Protein AF-A0A497M578-F1 (afdb_monomer_lite)

Sequence (177 aa):
MLSTSQDKESSVLKFENPELDRRIGGLPIPSLTLIEGPNDSGKSILTQQIAYGALVNGFNVLFITTEDTCRGLLSHMEGLNWKVTDYFIQGKFKITPLNTAGMKWNSEISRYYLFALTNFIKRKSKVNLVIIDSLTHLVTHAEPNDVLDFFSTCRYLVDTQKITSIITMHPYALNQE

pLDDT: mean 89.26, std 14.65, range [34.5, 98.5]

Radius of gyration: 16.65 Å; chains: 1; bounding box: 42×39×58 Å

Secondary structure (DSSP, 8-state):
----------EEEP-S-HHHHHHH--EEES-EEEEE--TTSSHHHHHHHHHHHHHHTT--EEEEESSS-HHHHHHHHHHTT---HHHHHTTSEEEEE---TT----HHHHHHHHHHHHHHHHT-TT--EEEEE--HHHHTTS-HHHHHHHHHHHHHHHHHH--EEEEEE-GGGT---

Foldseek 3Di:
DDDDDPPPDFDFQDLPPVVCCVPVVGHGFQAEAEAEDAPPPCPLVSVLSSVLSCVVVVFQEEEEAAPDDPVRSCVVCVVVVRNCVVCVVVNSYHYHYDDPPPDDDAQVVLLVVLVVVLVVVVPDPRHQEYEYHACQSSQQHHDPVSVVVSVVSVVVCCVPVRHHYYYYYYPNSPDPD

Structure (mmCIF, N/CA/C/O backbone):
data_AF-A0A497M578-F1
#
_entry.id   AF-A0A497M578-F1
#
loop_
_atom_site.group_PDB
_atom_site.id
_atom_site.type_symbol
_atom_site.label_atom_id
_atom_site.label_alt_id
_atom_site.label_comp_id
_atom_site.label_asym_id
_atom_site.label_entity_id
_atom_site.label_seq_id
_atom_site.pdbx_PDB_ins_code
_atom_site.Cartn_x
_atom_site.Cartn_y
_atom_site.Cartn_z
_atom_site.occupancy
_atom_site.B_iso_or_equiv
_atom_site.auth_seq_id
_atom_site.auth_comp_id
_atom_site.auth_asym_id
_atom_site.auth_atom_id
_atom_site.pdbx_PDB_model_num
ATOM 1 N N . MET A 1 1 ? -3.081 23.553 36.439 1.00 37.75 1 MET A N 1
ATOM 2 C CA . MET A 1 1 ? -2.886 22.091 36.349 1.00 37.75 1 MET A CA 1
ATOM 3 C C . MET A 1 1 ? -2.487 21.767 34.923 1.00 37.75 1 MET A C 1
ATOM 5 O O . MET A 1 1 ? -3.339 21.659 34.055 1.00 37.75 1 MET A O 1
ATOM 9 N N . LEU A 1 2 ? -1.180 21.739 34.677 1.00 40.41 2 LEU A N 1
ATOM 10 C CA . LEU A 1 2 ? -0.594 21.223 33.447 1.00 40.41 2 LEU A CA 1
ATOM 11 C C . LEU A 1 2 ? -0.497 19.707 33.628 1.00 40.41 2 LEU A C 1
ATOM 13 O O . LEU A 1 2 ? 0.358 19.246 34.377 1.00 40.41 2 LEU A O 1
ATOM 17 N N . SER A 1 3 ? -1.391 18.944 33.004 1.00 34.78 3 SER A N 1
ATOM 18 C CA . SER A 1 3 ? -1.203 17.502 32.835 1.00 34.78 3 SER A CA 1
ATOM 19 C C . SER A 1 3 ? -0.727 17.253 31.409 1.00 34.78 3 SER A C 1
ATOM 21 O O . SER A 1 3 ? -1.521 17.182 30.474 1.00 34.78 3 SER A O 1
ATOM 23 N N . THR A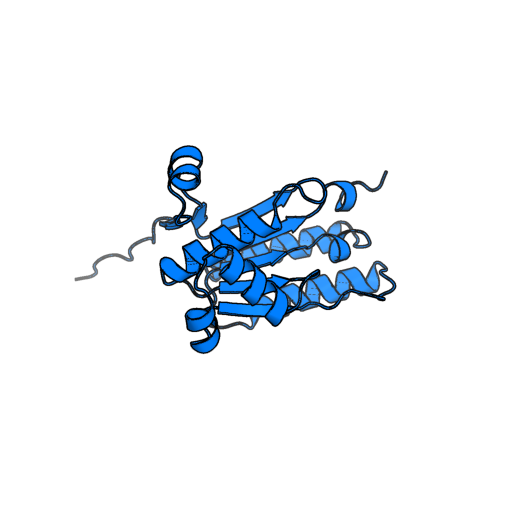 1 4 ? 0.599 17.234 31.291 1.00 35.88 4 THR A N 1
ATOM 24 C CA . THR A 1 4 ? 1.386 16.277 30.504 1.00 35.88 4 THR A CA 1
ATOM 25 C C . THR A 1 4 ? 0.787 15.805 29.181 1.00 35.88 4 THR A C 1
ATOM 27 O O . THR A 1 4 ? -0.084 14.937 29.137 1.00 35.88 4 THR A O 1
ATOM 30 N N . SER A 1 5 ? 1.370 16.332 28.106 1.00 40.22 5 SER A N 1
ATOM 31 C CA . SER A 1 5 ? 1.502 15.702 26.798 1.00 40.22 5 SER A CA 1
ATOM 32 C C . SER A 1 5 ? 1.716 14.194 26.954 1.00 40.22 5 SER A C 1
ATOM 34 O O . SER A 1 5 ? 2.770 13.761 27.409 1.00 40.22 5 SER A O 1
ATOM 36 N N . GLN A 1 6 ? 0.702 13.397 26.621 1.00 34.50 6 GLN A N 1
ATOM 37 C CA . GLN A 1 6 ? 0.901 11.972 26.403 1.00 34.50 6 GLN A CA 1
ATOM 38 C C . GLN A 1 6 ? 1.744 11.826 25.138 1.00 34.50 6 GLN A C 1
ATOM 40 O O . GLN A 1 6 ? 1.259 12.065 24.029 1.00 34.50 6 GLN A O 1
ATOM 45 N N . ASP A 1 7 ? 3.008 11.451 25.311 1.00 36.03 7 ASP A N 1
ATOM 46 C CA . ASP A 1 7 ? 3.763 10.775 24.267 1.00 36.03 7 ASP A CA 1
ATOM 47 C C . ASP A 1 7 ? 2.916 9.583 23.804 1.00 36.03 7 ASP A C 1
ATOM 49 O O . ASP A 1 7 ? 2.663 8.646 24.558 1.00 36.03 7 ASP A O 1
ATOM 53 N N . LYS A 1 8 ? 2.374 9.665 22.583 1.00 41.28 8 LYS A N 1
ATOM 54 C CA . LYS A 1 8 ? 1.639 8.562 21.956 1.00 41.28 8 LYS A CA 1
ATOM 55 C C . LYS A 1 8 ? 2.621 7.406 21.765 1.00 41.28 8 LYS A C 1
ATOM 57 O O . LYS A 1 8 ? 3.387 7.419 20.802 1.00 41.28 8 LYS A O 1
ATOM 62 N N . GLU A 1 9 ? 2.597 6.439 22.682 1.00 45.72 9 GLU A N 1
ATOM 63 C CA . GLU A 1 9 ? 3.229 5.129 22.514 1.00 45.72 9 GLU A CA 1
ATOM 64 C C . GLU A 1 9 ? 2.912 4.584 21.117 1.00 45.72 9 GLU A C 1
ATOM 66 O O . GLU A 1 9 ? 1.789 4.731 20.622 1.00 45.72 9 GLU A O 1
ATOM 71 N N . SER A 1 10 ? 3.902 3.970 20.459 1.00 57.41 10 SER A N 1
ATOM 72 C CA . SER A 1 10 ? 3.656 3.282 19.195 1.00 57.41 10 SER A CA 1
ATOM 73 C C . SER A 1 10 ? 2.590 2.212 19.425 1.00 57.41 10 SER A C 1
ATOM 75 O O . SER A 1 10 ? 2.827 1.235 20.136 1.00 57.41 10 SER A O 1
ATOM 77 N N . SER A 1 11 ? 1.406 2.401 18.851 1.00 84.25 11 SER A N 1
ATOM 78 C CA . SER A 1 11 ? 0.332 1.418 18.930 1.00 84.25 11 SER A CA 1
ATOM 79 C C . SER A 1 11 ? 0.623 0.261 17.978 1.00 84.25 11 SER A C 1
ATOM 81 O O . SER A 1 11 ? 1.239 0.454 16.931 1.00 84.25 11 SER A O 1
ATOM 83 N N . VAL A 1 12 ? 0.169 -0.941 18.316 1.00 92.50 12 VAL A N 1
ATOM 84 C CA . VAL A 1 12 ? 0.294 -2.116 17.448 1.00 92.50 12 VAL A CA 1
ATOM 85 C C . VAL A 1 12 ? -1.008 -2.298 16.674 1.00 92.50 12 VAL A C 1
ATOM 87 O O . VAL A 1 12 ? -2.063 -2.486 17.275 1.00 92.50 12 VAL A O 1
ATOM 90 N N . LEU A 1 13 ? -0.935 -2.246 15.345 1.00 94.81 13 LEU A N 1
ATOM 91 C CA . LEU A 1 13 ? -2.044 -2.561 14.453 1.00 94.81 13 LEU A CA 1
ATOM 92 C C . LEU A 1 13 ? -2.261 -4.078 14.411 1.00 94.81 13 LEU A C 1
ATOM 94 O O . LEU A 1 13 ? -1.344 -4.823 14.061 1.00 94.81 13 LEU A O 1
ATOM 98 N N . LYS A 1 14 ? -3.474 -4.529 14.733 1.00 94.75 14 LYS A N 1
ATOM 99 C CA . LYS A 1 14 ? -3.880 -5.927 14.559 1.00 94.75 14 LYS A CA 1
ATOM 100 C C . LYS A 1 14 ? -4.279 -6.209 13.118 1.00 94.75 14 LYS A C 1
ATOM 102 O O . LYS A 1 14 ? -4.817 -5.346 12.425 1.00 94.75 14 LYS A O 1
ATOM 107 N N . PHE A 1 15 ? -3.979 -7.421 12.667 1.00 94.12 15 PHE A N 1
ATOM 108 C CA . PHE A 1 15 ? -4.248 -7.842 11.299 1.00 94.12 15 PHE A CA 1
ATOM 109 C C . PHE A 1 15 ? -5.688 -8.299 11.102 1.00 94.12 15 PHE A C 1
ATOM 111 O O . PHE A 1 15 ? -6.099 -8.408 9.956 1.00 94.12 15 PHE A O 1
ATOM 118 N N . GLU A 1 16 ? -6.444 -8.557 12.174 1.00 94.69 16 GLU A N 1
ATOM 119 C CA . GLU A 1 16 ? -7.752 -9.233 12.117 1.00 94.69 16 GLU A CA 1
ATOM 120 C C . GLU A 1 16 ? -7.626 -10.643 11.521 1.00 94.69 16 GLU A C 1
ATOM 122 O O . GLU A 1 16 ? -8.468 -11.124 10.761 1.00 94.69 16 GLU A O 1
ATOM 127 N N . ASN A 1 17 ? -6.522 -11.307 11.865 1.00 95.06 17 ASN A N 1
ATOM 128 C CA . ASN A 1 17 ? -6.248 -12.692 11.524 1.00 95.06 17 ASN A CA 1
ATOM 129 C C . ASN A 1 17 ? -5.545 -13.343 12.726 1.00 95.06 17 ASN A C 1
ATOM 131 O O . ASN A 1 17 ? -4.373 -13.042 12.968 1.00 95.06 17 ASN A O 1
ATOM 135 N N . PRO A 1 18 ? -6.216 -14.249 13.466 1.00 94.06 18 PRO A N 1
ATOM 136 C CA . PRO A 1 18 ? -5.678 -14.805 14.708 1.00 94.06 18 PRO A CA 1
ATOM 137 C C . PRO A 1 18 ? -4.304 -15.464 14.562 1.00 94.06 18 PRO A C 1
ATOM 139 O O . PRO A 1 18 ? -3.478 -15.369 15.467 1.00 94.06 18 PRO A O 1
ATOM 142 N N . GLU A 1 19 ? -4.030 -16.112 13.427 1.00 94.69 19 GLU A N 1
ATOM 143 C CA . GLU A 1 19 ? -2.737 -16.756 13.188 1.00 94.69 19 GLU A CA 1
ATOM 144 C C . GLU A 1 19 ? -1.626 -15.735 12.942 1.00 94.69 19 GLU A C 1
ATOM 146 O O . GLU A 1 19 ? -0.546 -15.864 13.524 1.00 94.69 19 GLU A O 1
ATOM 151 N N . LEU A 1 20 ? -1.880 -14.701 12.133 1.00 92.75 20 LEU A N 1
ATOM 152 C CA . LEU A 1 20 ? -0.909 -13.625 11.910 1.00 92.75 20 LEU A CA 1
ATOM 153 C C . LEU A 1 20 ? -0.665 -12.826 13.190 1.00 92.75 20 LEU A C 1
ATOM 155 O O . LEU A 1 20 ? 0.486 -12.578 13.549 1.00 92.75 20 LEU A O 1
ATOM 159 N N . ASP A 1 21 ? -1.725 -12.482 13.919 1.00 93.75 21 ASP A N 1
ATOM 160 C CA . ASP A 1 21 ? -1.622 -11.747 15.177 1.00 93.75 21 ASP A CA 1
ATOM 161 C C . ASP A 1 21 ? -0.882 -12.554 16.251 1.00 93.75 21 ASP A C 1
ATOM 163 O O . ASP A 1 21 ? -0.100 -11.983 17.009 1.00 93.75 21 ASP A O 1
ATOM 167 N N . ARG A 1 22 ? -1.056 -13.882 16.290 1.00 94.12 22 ARG A N 1
ATOM 168 C CA . ARG A 1 22 ? -0.313 -14.768 17.197 1.00 94.12 22 ARG A CA 1
ATOM 169 C C . ARG A 1 22 ? 1.161 -14.903 16.816 1.00 94.12 22 ARG A C 1
ATOM 171 O O . ARG A 1 22 ? 2.005 -14.953 17.704 1.00 94.12 22 ARG A O 1
ATOM 178 N N . ARG A 1 23 ? 1.472 -15.020 15.521 1.00 94.00 23 ARG A N 1
ATOM 179 C CA . ARG A 1 23 ? 2.841 -15.287 15.043 1.00 94.00 23 ARG A CA 1
ATOM 180 C C . ARG A 1 23 ? 3.711 -14.036 14.959 1.00 94.00 23 ARG A C 1
ATOM 182 O O . ARG A 1 23 ? 4.898 -14.122 15.242 1.00 94.00 23 ARG A O 1
ATOM 189 N N . ILE A 1 24 ? 3.134 -12.909 14.549 1.00 90.56 24 ILE A N 1
ATOM 190 C CA . ILE A 1 24 ? 3.857 -11.655 14.285 1.00 90.56 24 ILE A CA 1
ATOM 191 C C . ILE A 1 24 ? 3.619 -10.637 15.411 1.00 90.56 24 ILE A C 1
ATOM 193 O O . ILE A 1 24 ? 4.468 -9.790 15.664 1.00 90.56 24 ILE A O 1
ATOM 197 N N . GLY A 1 25 ? 2.486 -10.718 16.118 1.00 90.06 25 GLY A N 1
ATOM 198 C CA . GLY A 1 25 ? 2.133 -9.802 17.210 1.00 90.06 25 GLY A CA 1
ATOM 199 C C . GLY A 1 25 ? 1.358 -8.555 16.769 1.00 90.06 25 GLY A C 1
ATOM 200 O O . GLY A 1 25 ? 0.770 -7.879 17.618 1.00 90.06 25 GLY A O 1
ATOM 201 N N . GLY A 1 26 ? 1.293 -8.294 15.462 1.00 91.50 26 GLY A N 1
ATOM 202 C CA . GLY A 1 26 ? 0.729 -7.090 14.847 1.00 91.50 26 GLY A CA 1
ATOM 203 C C . GLY A 1 26 ? 1.815 -6.224 14.198 1.00 91.50 26 GLY A C 1
ATOM 204 O O . GLY A 1 26 ? 2.999 -6.551 14.256 1.00 91.50 26 GLY A O 1
ATOM 205 N N . LEU A 1 27 ? 1.423 -5.115 13.572 1.00 93.50 27 LEU A N 1
ATOM 206 C CA . LEU A 1 27 ? 2.345 -4.174 12.934 1.00 93.50 27 LEU A CA 1
ATOM 207 C C . LEU A 1 27 ? 2.539 -2.928 13.815 1.00 93.50 27 LEU A C 1
ATOM 209 O O . LEU A 1 27 ? 1.558 -2.242 14.104 1.00 93.50 27 LEU A O 1
ATOM 213 N N . PRO A 1 28 ? 3.768 -2.576 14.225 1.00 93.12 28 PRO A N 1
ATOM 214 C CA . PRO A 1 28 ? 4.018 -1.319 14.925 1.00 93.12 28 PRO A CA 1
ATOM 215 C C . PRO A 1 28 ? 3.643 -0.126 14.043 1.00 93.12 28 PRO A C 1
ATOM 217 O O . PRO A 1 28 ? 4.066 -0.059 12.888 1.00 93.12 28 PRO A O 1
ATOM 220 N N . ILE A 1 29 ? 2.880 0.826 14.578 1.00 94.00 29 ILE A N 1
ATOM 221 C CA . ILE A 1 29 ? 2.507 2.053 13.869 1.00 94.00 29 ILE A CA 1
ATOM 222 C C . ILE A 1 29 ? 2.787 3.308 14.726 1.00 94.00 29 ILE A C 1
ATOM 224 O O . ILE A 1 29 ? 2.560 3.296 15.939 1.00 94.00 29 ILE A O 1
ATOM 228 N N . PRO A 1 30 ? 3.263 4.412 14.116 1.00 95.38 30 PRO A N 1
ATOM 229 C CA . PRO A 1 30 ? 3.551 4.552 12.689 1.00 95.38 30 PRO A CA 1
ATOM 230 C C . PRO A 1 30 ? 4.905 3.937 12.297 1.00 95.38 30 PRO A C 1
ATOM 232 O O . PRO A 1 30 ? 5.877 4.012 13.048 1.00 95.38 30 PRO A O 1
ATOM 235 N N . SER A 1 31 ? 4.983 3.347 11.104 1.00 95.94 31 SER A N 1
ATOM 236 C CA . SER A 1 31 ? 6.205 2.714 10.586 1.00 95.94 31 SER A CA 1
ATOM 237 C C . SER A 1 31 ? 6.336 2.833 9.065 1.00 95.94 31 SER A C 1
ATOM 239 O O . SER A 1 31 ? 5.373 3.134 8.360 1.00 95.94 31 SER A O 1
ATOM 241 N N . LEU A 1 32 ? 7.559 2.626 8.569 1.00 97.12 32 LEU A N 1
ATOM 242 C CA . LEU A 1 32 ? 7.844 2.374 7.158 1.00 97.12 32 LEU A CA 1
ATOM 243 C C . LEU A 1 32 ? 8.214 0.895 7.035 1.00 97.12 32 LEU A C 1
ATOM 245 O O . LEU A 1 32 ? 9.206 0.466 7.622 1.00 97.12 32 LEU A O 1
ATOM 249 N N . THR A 1 33 ? 7.418 0.128 6.299 1.00 96.12 33 THR A N 1
ATOM 250 C CA . THR A 1 33 ? 7.596 -1.314 6.122 1.00 96.12 33 THR A CA 1
ATOM 251 C C . THR A 1 33 ? 7.738 -1.640 4.646 1.00 96.12 33 THR A C 1
ATOM 253 O O . THR A 1 33 ? 6.898 -1.256 3.833 1.00 96.12 33 THR A O 1
ATOM 256 N N . LEU A 1 34 ? 8.792 -2.382 4.315 1.00 96.00 34 LEU A N 1
ATOM 257 C CA . LEU A 1 34 ? 9.002 -2.949 2.993 1.00 96.00 34 LEU A CA 1
ATOM 258 C C . LEU A 1 34 ? 8.722 -4.453 3.035 1.00 96.00 34 LEU A C 1
ATOM 260 O O . LEU A 1 34 ? 9.217 -5.148 3.920 1.00 96.00 34 LEU A O 1
ATOM 264 N N . ILE A 1 35 ? 7.933 -4.943 2.083 1.00 94.75 35 ILE A N 1
ATOM 265 C CA . ILE A 1 35 ? 7.622 -6.361 1.907 1.00 94.75 35 ILE A CA 1
ATOM 266 C C . ILE A 1 35 ? 8.179 -6.796 0.555 1.00 94.75 35 ILE A C 1
ATOM 268 O O . ILE A 1 35 ? 7.658 -6.435 -0.503 1.00 94.75 35 ILE A O 1
ATOM 272 N N . GLU A 1 36 ? 9.230 -7.600 0.599 1.00 93.06 36 GLU A N 1
ATOM 273 C CA . GLU A 1 36 ? 9.890 -8.133 -0.585 1.00 93.06 36 GLU A CA 1
ATOM 274 C C . GLU A 1 36 ? 9.581 -9.623 -0.757 1.00 93.06 36 GLU A C 1
ATOM 276 O O . GLU A 1 36 ? 9.423 -10.365 0.214 1.00 93.06 36 GLU A O 1
ATOM 281 N N . GLY A 1 37 ? 9.469 -10.073 -2.006 1.00 91.31 37 GLY A N 1
ATOM 282 C CA . GLY A 1 37 ? 9.294 -11.488 -2.316 1.00 91.31 37 GLY A CA 1
ATOM 283 C C . GLY A 1 37 ? 9.021 -11.760 -3.796 1.00 91.31 37 GLY A C 1
ATOM 284 O O . GLY A 1 37 ? 8.572 -10.860 -4.521 1.00 91.31 37 GLY A O 1
ATOM 285 N N . PRO A 1 38 ? 9.250 -12.999 -4.264 1.00 89.06 38 PRO A N 1
ATOM 286 C CA . PRO A 1 38 ? 9.054 -13.378 -5.663 1.00 89.06 38 PRO A CA 1
ATOM 287 C C . PRO A 1 38 ? 7.599 -13.184 -6.112 1.00 89.06 38 PRO A C 1
ATOM 289 O O . PRO A 1 38 ? 6.703 -12.994 -5.286 1.00 89.06 38 PRO A O 1
ATOM 292 N N . ASN A 1 39 ? 7.348 -13.192 -7.420 1.00 86.12 39 ASN A N 1
ATOM 293 C CA . ASN A 1 39 ? 5.982 -13.131 -7.954 1.00 86.12 39 ASN A CA 1
ATOM 294 C C . ASN A 1 39 ? 5.110 -14.225 -7.319 1.00 86.12 39 ASN A C 1
ATOM 296 O O . ASN A 1 39 ? 5.612 -15.284 -6.946 1.00 86.12 39 ASN A O 1
ATOM 300 N N . ASP A 1 40 ? 3.829 -13.920 -7.118 1.00 86.06 40 ASP A N 1
ATOM 301 C CA . ASP A 1 40 ? 2.842 -14.841 -6.536 1.00 86.06 40 ASP A CA 1
ATOM 302 C C . ASP A 1 40 ? 3.138 -15.343 -5.108 1.00 86.06 40 ASP A C 1
ATOM 304 O O . ASP A 1 40 ? 2.452 -16.220 -4.591 1.00 86.06 40 ASP A O 1
ATOM 308 N N . SER A 1 41 ? 4.088 -14.729 -4.390 1.00 91.81 41 SER A N 1
ATOM 309 C CA . SER A 1 41 ? 4.412 -15.082 -2.997 1.00 91.81 41 SER A CA 1
ATOM 310 C C . SER A 1 41 ? 3.381 -14.620 -1.951 1.00 91.81 41 SER A C 1
ATOM 312 O O . SER A 1 41 ? 3.643 -14.708 -0.754 1.00 91.81 41 SER A O 1
ATOM 314 N N . GLY A 1 42 ? 2.249 -14.048 -2.374 1.00 92.81 42 GLY A N 1
ATOM 315 C CA . GLY A 1 42 ? 1.189 -13.569 -1.478 1.00 92.81 42 GLY A CA 1
ATOM 316 C C . GLY A 1 42 ? 1.371 -12.156 -0.901 1.00 92.81 42 GLY A C 1
ATOM 317 O O . GLY A 1 42 ? 0.636 -11.791 0.013 1.00 92.81 42 GLY A O 1
ATOM 318 N N . LYS A 1 43 ? 2.295 -11.334 -1.427 1.00 95.00 43 LYS A N 1
ATOM 319 C CA . LYS A 1 43 ? 2.502 -9.936 -0.971 1.00 95.00 43 LYS A CA 1
ATOM 320 C C . LYS A 1 43 ? 1.215 -9.111 -1.002 1.00 95.00 43 LYS A C 1
ATOM 322 O O . LYS A 1 43 ? 0.878 -8.490 -0.000 1.00 95.00 43 LYS A O 1
ATOM 327 N N . SER A 1 44 ? 0.481 -9.167 -2.112 1.00 95.38 44 SER A N 1
ATOM 328 C CA . SER A 1 44 ? -0.776 -8.432 -2.285 1.00 95.38 44 SER A CA 1
ATOM 329 C C . SER A 1 44 ? -1.869 -8.896 -1.330 1.00 95.38 44 SER A C 1
ATOM 331 O O . SER A 1 44 ? -2.617 -8.088 -0.794 1.00 95.38 44 SER A O 1
ATOM 333 N N . ILE A 1 45 ? -1.935 -10.199 -1.048 1.00 95.88 45 ILE A N 1
ATOM 334 C CA . ILE A 1 45 ? -2.873 -10.745 -0.058 1.00 95.88 45 ILE A CA 1
ATOM 335 C C . ILE A 1 45 ? -2.513 -10.245 1.342 1.00 95.88 45 ILE A C 1
ATOM 337 O O . ILE A 1 45 ? -3.390 -9.823 2.094 1.00 95.88 45 ILE A O 1
ATOM 341 N N . LEU A 1 46 ? -1.223 -10.234 1.686 1.00 95.94 46 LEU A N 1
ATOM 342 C CA . LEU A 1 46 ? -0.758 -9.720 2.968 1.00 95.94 46 LEU A CA 1
ATOM 343 C C . LEU A 1 46 ? -1.065 -8.224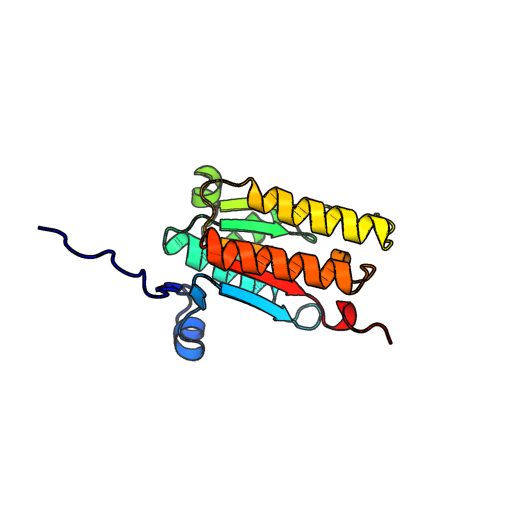 3.117 1.00 95.94 46 LEU A C 1
ATOM 345 O O . LEU A 1 46 ? -1.614 -7.822 4.139 1.00 95.94 46 LEU A O 1
ATOM 349 N N . THR A 1 47 ? -0.776 -7.390 2.116 1.00 97.00 47 THR A N 1
ATOM 350 C CA . THR A 1 47 ? -1.092 -5.955 2.191 1.00 97.00 47 THR A CA 1
ATOM 351 C C . THR A 1 47 ? -2.591 -5.688 2.251 1.00 97.00 47 THR A C 1
ATOM 353 O O . THR A 1 47 ? -3.010 -4.809 3.003 1.00 97.00 47 THR A O 1
ATOM 356 N N . GLN A 1 48 ? -3.415 -6.459 1.540 1.00 97.56 48 GLN A N 1
ATOM 357 C CA . GLN A 1 48 ? -4.873 -6.382 1.640 1.00 97.56 48 GLN A CA 1
ATOM 358 C C . GLN A 1 48 ? -5.385 -6.781 3.034 1.00 97.56 48 GLN A C 1
ATOM 360 O O . GLN A 1 4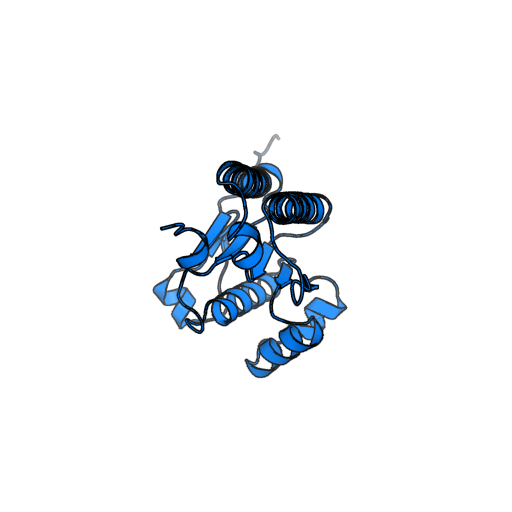8 ? -6.219 -6.068 3.590 1.00 97.56 48 GLN A O 1
ATOM 365 N N . GLN A 1 49 ? -4.842 -7.834 3.656 1.00 97.56 49 GLN A N 1
ATOM 366 C CA . GLN A 1 49 ? -5.162 -8.189 5.046 1.00 97.56 49 GLN A CA 1
ATOM 367 C C . GLN A 1 49 ? -4.789 -7.052 6.007 1.00 97.56 49 GLN A C 1
ATOM 369 O O . GLN A 1 49 ? -5.563 -6.724 6.903 1.00 97.56 49 GLN A O 1
ATOM 374 N N . ILE A 1 50 ? -3.628 -6.415 5.814 1.00 97.75 50 ILE A N 1
ATOM 375 C CA . ILE A 1 50 ? -3.213 -5.272 6.638 1.00 97.75 50 ILE A CA 1
ATOM 376 C C . ILE A 1 50 ? -4.142 -4.071 6.419 1.00 97.75 50 ILE A C 1
ATOM 378 O O . ILE A 1 50 ? -4.522 -3.409 7.385 1.00 97.75 50 ILE A O 1
ATOM 382 N N . ALA A 1 51 ? -4.547 -3.805 5.172 1.00 98.19 51 ALA A N 1
ATOM 383 C CA . ALA A 1 51 ? -5.531 -2.775 4.850 1.00 98.19 51 ALA A CA 1
ATOM 384 C C . ALA A 1 51 ? -6.853 -3.035 5.579 1.00 98.19 51 ALA A C 1
ATOM 386 O O . ALA A 1 51 ? -7.379 -2.136 6.231 1.00 98.19 51 ALA A O 1
ATOM 387 N N . TYR A 1 52 ? -7.362 -4.266 5.506 1.00 98.31 52 TYR A N 1
ATOM 388 C CA . TYR A 1 52 ? -8.584 -4.669 6.191 1.00 98.31 52 TYR A CA 1
ATOM 389 C C . TYR A 1 52 ? -8.460 -4.503 7.709 1.00 98.31 52 TYR A C 1
ATOM 391 O O . TYR 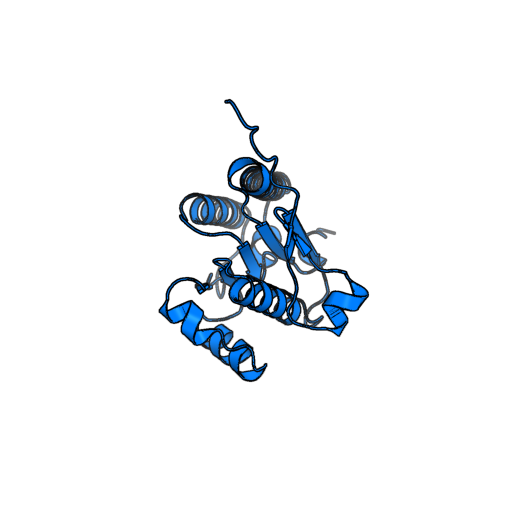A 1 52 ? -9.299 -3.838 8.315 1.00 98.31 52 TYR A O 1
ATOM 399 N N . GLY A 1 53 ? -7.376 -5.004 8.309 1.00 97.38 53 GLY A N 1
ATOM 400 C CA . GLY A 1 53 ? -7.120 -4.841 9.738 1.00 97.38 53 GLY A CA 1
ATOM 401 C C . GLY A 1 53 ? -7.087 -3.371 10.156 1.00 97.38 53 GLY A C 1
ATOM 402 O O . GLY A 1 53 ? -7.750 -2.979 11.114 1.00 97.38 53 GLY A O 1
ATOM 403 N N . ALA A 1 54 ? -6.421 -2.510 9.383 1.00 97.69 54 ALA A N 1
ATOM 404 C CA . ALA A 1 54 ? -6.400 -1.069 9.629 1.00 97.69 54 ALA A CA 1
ATOM 405 C C . ALA A 1 54 ? -7.798 -0.436 9.576 1.00 97.69 54 ALA A C 1
ATOM 407 O O . ALA A 1 54 ? -8.149 0.337 10.470 1.00 97.69 54 ALA A O 1
ATOM 408 N N . LEU A 1 55 ? -8.612 -0.785 8.579 1.00 98.06 55 LEU A N 1
ATOM 409 C CA . LEU A 1 55 ? -9.982 -0.282 8.446 1.00 98.06 55 LEU A CA 1
ATOM 410 C C . LEU A 1 55 ? -10.862 -0.697 9.633 1.00 98.06 55 LEU A C 1
ATOM 412 O O . LEU A 1 55 ? -11.568 0.145 10.195 1.00 98.06 55 LEU A O 1
ATOM 416 N N . VAL A 1 56 ? -10.784 -1.962 10.057 1.00 97.06 56 VAL A N 1
ATOM 417 C CA . VAL A 1 56 ? -11.506 -2.478 11.234 1.00 97.06 56 VAL A CA 1
ATOM 418 C C . VAL A 1 56 ? -11.074 -1.754 12.508 1.00 97.06 56 VAL A C 1
ATOM 420 O O . VAL A 1 56 ? -11.919 -1.366 13.313 1.00 97.06 56 VAL A O 1
ATOM 423 N N . ASN A 1 57 ? -9.781 -1.455 12.637 1.00 95.19 57 ASN A N 1
ATOM 424 C CA . ASN A 1 57 ? -9.213 -0.699 13.753 1.00 95.19 57 ASN A CA 1
ATOM 425 C C . ASN A 1 57 ? -9.466 0.827 13.659 1.00 95.19 57 ASN A C 1
ATOM 427 O O . ASN A 1 57 ? -8.945 1.600 14.461 1.00 95.19 57 ASN A O 1
ATOM 431 N N . GLY A 1 58 ? -10.286 1.284 12.704 1.00 95.50 58 GLY A N 1
ATOM 432 C CA . GLY A 1 58 ? -10.736 2.674 12.595 1.00 95.50 58 GLY A CA 1
ATOM 433 C C . GLY A 1 58 ? -9.771 3.618 11.874 1.00 95.50 58 GLY A C 1
ATOM 434 O O . GLY A 1 58 ? -9.995 4.831 11.875 1.00 95.50 58 GLY A O 1
ATOM 435 N N . PHE A 1 59 ? -8.722 3.091 11.244 1.00 96.94 59 PHE A N 1
ATOM 436 C CA . PHE A 1 59 ? -7.773 3.874 10.461 1.00 96.94 59 PHE A CA 1
ATOM 437 C C . PHE A 1 59 ? -8.283 4.131 9.043 1.00 96.94 59 PHE A C 1
ATOM 439 O O . PHE A 1 59 ? -8.951 3.301 8.430 1.00 96.94 59 PHE A O 1
ATOM 446 N N . ASN A 1 60 ? -7.904 5.279 8.487 1.00 97.75 60 ASN A N 1
ATOM 447 C CA . ASN A 1 60 ? -8.144 5.591 7.085 1.00 97.75 60 ASN A CA 1
ATOM 448 C C . ASN A 1 60 ? -6.977 5.094 6.227 1.00 97.75 60 ASN A C 1
ATOM 450 O O . ASN A 1 60 ? -5.817 5.458 6.467 1.00 97.75 60 ASN A O 1
ATOM 454 N N . VAL A 1 61 ? -7.296 4.316 5.197 1.00 98.50 61 VAL A N 1
ATOM 455 C CA . VAL A 1 61 ? -6.331 3.619 4.344 1.00 98.50 61 VAL A CA 1
ATOM 456 C C . VAL A 1 61 ? -6.347 4.201 2.934 1.00 98.50 61 VAL A C 1
ATOM 458 O O . VAL A 1 61 ? -7.402 4.343 2.313 1.00 98.50 61 VAL A O 1
ATOM 461 N N . LEU A 1 62 ? -5.163 4.513 2.413 1.00 98.38 62 LEU A N 1
ATOM 462 C CA . LEU A 1 62 ? -4.920 4.790 1.002 1.00 98.38 62 LEU A CA 1
ATOM 463 C C . LEU A 1 62 ? -4.167 3.607 0.391 1.00 98.38 62 LEU A C 1
ATOM 465 O O . LEU A 1 62 ? -3.026 3.354 0.760 1.00 98.38 62 LEU A O 1
ATOM 469 N N . PHE A 1 63 ? -4.783 2.920 -0.561 1.00 98.25 63 PHE A N 1
ATOM 470 C CA . PHE A 1 63 ? -4.186 1.804 -1.284 1.00 98.25 63 PHE A CA 1
ATOM 471 C C . PHE A 1 63 ? -3.866 2.240 -2.710 1.00 98.25 63 PHE A C 1
ATOM 473 O O . PHE A 1 63 ? -4.761 2.530 -3.506 1.00 98.25 63 PHE A O 1
ATOM 480 N N . ILE A 1 64 ? -2.583 2.332 -3.025 1.00 96.75 64 ILE A N 1
ATOM 481 C CA . ILE A 1 64 ? -2.073 2.647 -4.354 1.00 96.75 64 ILE A CA 1
ATOM 482 C C . ILE A 1 64 ? -1.687 1.320 -4.994 1.00 96.75 64 ILE A C 1
ATOM 484 O O . ILE A 1 64 ? -0.812 0.634 -4.476 1.00 96.75 64 ILE A O 1
ATOM 488 N N . THR A 1 65 ? -2.347 0.947 -6.088 1.00 93.62 65 THR A N 1
ATOM 489 C CA . THR A 1 65 ? -2.080 -0.325 -6.774 1.00 93.62 65 THR A CA 1
ATOM 490 C C . THR A 1 65 ? -1.591 -0.096 -8.197 1.00 93.62 65 THR A C 1
ATOM 492 O O . THR A 1 65 ? -2.129 0.768 -8.883 1.00 93.62 65 THR A O 1
ATOM 495 N N . THR A 1 66 ? -0.572 -0.830 -8.642 1.00 87.25 66 THR A N 1
ATOM 496 C CA . THR A 1 66 ? -0.037 -0.748 -10.017 1.00 87.25 66 THR A CA 1
ATOM 497 C C . THR A 1 66 ? -0.570 -1.827 -10.950 1.00 87.25 66 THR A C 1
ATOM 499 O O . THR A 1 66 ? -0.476 -1.676 -12.166 1.00 87.25 66 THR A O 1
ATOM 502 N N . GLU A 1 67 ? -1.097 -2.910 -10.382 1.00 80.25 67 GLU A N 1
ATOM 503 C CA . GLU A 1 67 ? -1.414 -4.159 -11.087 1.00 80.25 67 GLU A CA 1
ATOM 504 C C . GLU A 1 67 ? -2.915 -4.481 -11.082 1.00 80.25 67 GLU A C 1
ATOM 506 O O . GLU A 1 67 ? -3.361 -5.348 -11.828 1.00 80.25 67 GLU A O 1
ATOM 511 N N . ASP A 1 68 ? -3.712 -3.756 -10.292 1.00 89.38 68 ASP A N 1
ATOM 512 C CA . ASP A 1 68 ? -5.156 -3.957 -10.186 1.00 89.38 68 ASP A CA 1
ATOM 513 C C . ASP A 1 68 ? -5.935 -2.659 -10.472 1.00 89.38 68 ASP A C 1
ATOM 515 O O . ASP A 1 68 ? -5.416 -1.539 -10.495 1.00 89.38 68 ASP A O 1
ATOM 519 N N . THR A 1 69 ? -7.233 -2.803 -10.699 1.00 93.88 69 THR A N 1
ATOM 520 C CA . THR A 1 69 ? -8.182 -1.696 -10.776 1.00 93.88 69 THR A CA 1
ATOM 521 C C . THR A 1 69 ? -8.860 -1.491 -9.426 1.00 93.88 69 THR A C 1
ATOM 523 O O . THR A 1 69 ? -8.903 -2.381 -8.584 1.00 93.88 69 THR A O 1
ATOM 526 N N . CYS A 1 70 ? -9.489 -0.331 -9.230 1.00 95.50 70 CYS A N 1
ATOM 527 C CA . CYS A 1 70 ? -10.286 -0.087 -8.025 1.00 95.50 70 CYS A CA 1
ATOM 528 C C . CYS A 1 70 ? -11.390 -1.148 -7.838 1.00 95.50 70 CYS A C 1
ATOM 530 O O . CYS A 1 70 ? -11.561 -1.689 -6.749 1.00 95.50 70 CYS A O 1
ATOM 532 N N . ARG A 1 71 ? -12.102 -1.498 -8.920 1.00 95.69 71 ARG A N 1
ATOM 533 C CA . ARG A 1 71 ? -13.153 -2.526 -8.895 1.00 95.69 71 ARG A CA 1
ATOM 534 C C . ARG A 1 71 ? -12.581 -3.924 -8.649 1.00 95.69 71 ARG A C 1
ATOM 536 O O . ARG A 1 71 ? -13.196 -4.687 -7.908 1.00 95.69 71 ARG A O 1
ATOM 543 N N . GLY A 1 72 ? -11.458 -4.254 -9.286 1.00 95.81 72 GLY A N 1
ATOM 544 C CA . GLY A 1 72 ? -10.798 -5.550 -9.140 1.00 95.81 72 GLY A CA 1
ATOM 545 C C . GLY A 1 72 ? -10.326 -5.771 -7.708 1.00 95.81 72 GLY A C 1
ATOM 546 O O . GLY A 1 72 ? -10.762 -6.735 -7.087 1.00 95.81 72 GLY A O 1
ATOM 547 N N . LEU A 1 73 ? -9.619 -4.797 -7.127 1.00 96.75 73 LEU A N 1
ATOM 548 C CA . LEU A 1 73 ? -9.150 -4.869 -5.743 1.00 96.75 73 LEU A CA 1
ATOM 549 C C . LEU A 1 73 ? -10.304 -5.031 -4.746 1.00 96.75 73 LEU A C 1
ATOM 551 O O . LEU A 1 73 ? -10.246 -5.897 -3.878 1.00 96.75 73 LEU A O 1
ATOM 555 N N . LEU A 1 74 ? -11.380 -4.246 -4.887 1.00 97.25 74 LEU A N 1
ATOM 556 C CA . LEU A 1 74 ? -12.572 -4.409 -4.044 1.00 97.25 74 LEU A CA 1
ATOM 557 C C . LEU A 1 74 ? -13.167 -5.815 -4.187 1.00 97.25 74 LEU A C 1
ATOM 559 O O . LEU A 1 74 ? -13.453 -6.461 -3.187 1.00 97.25 74 LEU A O 1
ATOM 563 N N . SER A 1 75 ? -13.312 -6.309 -5.419 1.00 96.62 75 SER A N 1
ATOM 564 C CA . SER A 1 75 ? -13.882 -7.638 -5.675 1.00 96.62 75 SER A CA 1
ATOM 565 C C . SER A 1 75 ? -13.005 -8.758 -5.108 1.00 96.62 75 SER A C 1
ATOM 567 O O . SER A 1 75 ? -13.532 -9.717 -4.550 1.00 96.62 75 SER A O 1
ATOM 569 N N . HIS A 1 76 ? -11.680 -8.629 -5.209 1.00 95.75 76 HIS A N 1
ATOM 570 C CA . HIS A 1 76 ? -10.721 -9.562 -4.621 1.00 95.75 76 HIS A CA 1
ATOM 571 C C . HIS A 1 76 ? -10.836 -9.599 -3.096 1.00 95.75 76 HIS A C 1
ATOM 573 O O . HIS A 1 76 ? -10.970 -10.679 -2.521 1.00 95.75 76 HIS A O 1
ATOM 579 N N . MET A 1 77 ? -10.855 -8.434 -2.445 1.00 97.56 77 MET A N 1
ATOM 580 C CA . MET A 1 77 ? -10.976 -8.352 -0.989 1.00 97.56 77 MET A CA 1
ATOM 581 C C . MET A 1 77 ? -12.315 -8.914 -0.490 1.00 97.56 77 MET A C 1
ATOM 583 O O . MET A 1 77 ? -12.334 -9.694 0.461 1.00 97.56 77 MET A O 1
ATOM 587 N N . GLU A 1 78 ? -13.426 -8.608 -1.165 1.00 96.31 78 GLU A N 1
ATOM 588 C CA . GLU A 1 78 ? -14.739 -9.178 -0.829 1.00 96.31 78 GLU A CA 1
ATOM 589 C C . GLU A 1 78 ? -14.778 -10.701 -1.055 1.00 96.31 78 GLU A C 1
ATOM 591 O O . GLU A 1 78 ? -15.349 -11.432 -0.246 1.00 96.31 78 GLU A O 1
ATOM 596 N N . GLY A 1 79 ? -14.116 -11.210 -2.102 1.00 96.25 79 GLY A N 1
ATOM 597 C CA . GLY A 1 79 ? -13.963 -12.650 -2.347 1.00 96.25 79 GLY A CA 1
ATOM 598 C C . GLY A 1 79 ? -13.180 -13.383 -1.250 1.00 96.25 79 GLY A C 1
ATOM 599 O O . GLY A 1 79 ? -13.421 -14.562 -1.003 1.00 96.25 79 GLY A O 1
ATOM 600 N N . LEU A 1 80 ? -12.296 -12.671 -0.544 1.00 94.94 80 LEU A N 1
ATOM 601 C CA . LEU A 1 80 ? -11.578 -13.141 0.648 1.00 94.94 80 LEU A CA 1
ATOM 602 C C . LEU A 1 80 ? -12.355 -12.888 1.950 1.00 94.94 80 LEU A C 1
ATOM 604 O O . LEU A 1 80 ? -11.826 -13.089 3.042 1.00 94.94 80 LEU A O 1
ATOM 608 N N . ASN A 1 81 ? -13.625 -12.483 1.838 1.00 94.69 81 ASN A N 1
ATOM 609 C CA . ASN A 1 81 ? -14.528 -12.163 2.940 1.00 94.69 81 ASN A CA 1
ATOM 610 C C . ASN A 1 81 ? -14.076 -10.954 3.789 1.00 94.69 81 ASN A C 1
ATOM 612 O O . ASN A 1 81 ? -14.481 -10.811 4.946 1.00 94.69 81 ASN A O 1
ATOM 616 N N . TRP A 1 82 ? -13.270 -10.055 3.215 1.00 97.25 82 TRP A N 1
ATOM 617 C CA . TRP A 1 82 ? -12.956 -8.749 3.794 1.00 97.25 82 TRP A CA 1
ATOM 618 C C . TRP A 1 82 ? -13.953 -7.705 3.295 1.00 97.25 82 TRP A C 1
ATOM 620 O O . TRP A 1 82 ? -13.857 -7.209 2.174 1.00 97.25 82 TRP A O 1
ATOM 630 N N . LYS A 1 83 ? -14.901 -7.347 4.164 1.00 94.69 83 LYS A N 1
ATOM 631 C CA . LYS A 1 83 ? -15.976 -6.391 3.866 1.00 94.69 83 LYS A CA 1
ATOM 632 C C . LYS A 1 83 ? -15.456 -4.955 3.869 1.00 94.69 83 LYS A C 1
ATOM 634 O O . LYS A 1 83 ? -15.553 -4.246 4.870 1.00 94.69 83 LYS A O 1
ATOM 639 N N . VAL A 1 84 ? -14.870 -4.527 2.757 1.00 97.50 84 VAL A N 1
ATOM 640 C CA . VAL A 1 84 ? -14.224 -3.212 2.613 1.00 97.50 84 VAL A CA 1
ATOM 641 C C . VAL A 1 84 ? -15.083 -2.187 1.879 1.00 97.50 84 VAL A C 1
ATOM 643 O O . VAL A 1 84 ? -14.788 -0.990 1.922 1.00 97.50 84 VAL A O 1
ATOM 646 N N . THR A 1 85 ? -16.169 -2.631 1.246 1.00 96.75 85 THR A N 1
ATOM 647 C CA . THR A 1 85 ? -17.054 -1.780 0.438 1.00 96.75 85 THR A CA 1
ATOM 648 C C . THR A 1 85 ? -17.630 -0.602 1.231 1.00 96.75 85 THR A C 1
ATOM 650 O O . THR A 1 85 ? -17.588 0.534 0.758 1.00 96.75 85 THR A O 1
ATOM 653 N N . ASP A 1 86 ? -18.083 -0.817 2.469 1.00 97.06 86 ASP A N 1
ATOM 654 C CA . ASP A 1 86 ? -18.638 0.262 3.301 1.00 97.06 86 ASP A CA 1
ATOM 655 C C . ASP A 1 86 ? -17.586 1.318 3.657 1.00 97.06 86 ASP A C 1
ATOM 657 O O . ASP A 1 86 ? -17.856 2.522 3.625 1.00 97.06 86 ASP A O 1
ATOM 661 N N . TYR A 1 87 ? -16.355 0.886 3.945 1.00 98.19 87 TYR A N 1
ATOM 662 C CA . TYR A 1 87 ? -15.239 1.796 4.191 1.00 98.19 87 TYR A CA 1
ATOM 663 C C . TYR A 1 87 ? -14.887 2.607 2.946 1.00 98.19 87 TYR A C 1
ATOM 665 O O . TYR A 1 87 ? -14.539 3.787 3.061 1.00 98.19 87 TYR A O 1
ATOM 673 N N . PHE A 1 88 ? -14.989 1.993 1.766 1.00 97.94 88 PHE A N 1
ATOM 674 C CA . PHE A 1 88 ? -14.772 2.664 0.491 1.00 97.94 88 PHE A CA 1
ATOM 675 C C . PHE A 1 88 ? -15.828 3.746 0.240 1.00 97.94 88 PHE A C 1
ATOM 677 O O . PHE A 1 88 ? -15.476 4.899 -0.011 1.00 97.94 88 PHE A O 1
ATOM 684 N N . ILE A 1 89 ? -17.113 3.419 0.412 1.00 97.38 89 ILE A N 1
ATOM 685 C CA . ILE A 1 89 ? -18.232 4.364 0.246 1.00 97.38 89 ILE A CA 1
ATOM 686 C C . ILE A 1 89 ? -18.118 5.541 1.229 1.00 97.38 89 ILE A C 1
ATOM 688 O O . ILE A 1 89 ? -18.341 6.690 0.854 1.00 97.38 89 ILE A O 1
ATOM 692 N N . GLN A 1 90 ? -17.710 5.282 2.474 1.00 96.69 90 GLN A N 1
ATOM 693 C CA . GLN A 1 90 ? -17.495 6.316 3.496 1.00 96.69 90 GLN A CA 1
ATOM 694 C C . GLN A 1 90 ? -16.221 7.154 3.269 1.00 96.69 90 GLN A C 1
ATOM 696 O O . GLN A 1 90 ? -15.958 8.098 4.017 1.00 96.69 90 GLN A O 1
ATOM 701 N N . GLY A 1 91 ? -15.393 6.807 2.279 1.00 96.31 91 GLY A N 1
ATOM 702 C CA . GLY A 1 91 ? -14.122 7.474 2.000 1.00 96.31 91 GLY A CA 1
ATOM 703 C C . GLY A 1 91 ? -13.016 7.192 3.025 1.00 96.31 91 GLY A C 1
ATOM 704 O O . GLY A 1 91 ? -12.001 7.897 3.019 1.00 96.31 91 GLY A O 1
ATOM 705 N N . LYS A 1 92 ? -13.192 6.184 3.891 1.00 97.69 92 LYS A N 1
ATOM 706 C CA . LYS A 1 92 ? -12.161 5.680 4.817 1.00 97.69 92 LYS A CA 1
ATOM 707 C C . LYS A 1 92 ? -11.159 4.780 4.102 1.00 97.69 92 LYS A C 1
ATOM 709 O O . LYS A 1 92 ? -9.980 4.810 4.438 1.00 97.69 92 LYS A O 1
ATOM 714 N N . PHE A 1 93 ? -11.612 4.038 3.094 1.00 98.38 93 PHE A N 1
ATOM 715 C CA . PHE A 1 93 ? -10.761 3.276 2.188 1.00 98.38 93 PHE A CA 1
ATOM 716 C C . PHE A 1 93 ? -10.701 3.973 0.830 1.00 98.38 93 PHE A C 1
ATOM 718 O O . PHE A 1 93 ? -11.716 4.150 0.164 1.00 98.38 93 PHE A O 1
ATOM 725 N N . LYS A 1 94 ? -9.516 4.416 0.416 1.00 97.69 94 LYS A N 1
ATOM 726 C CA . LYS A 1 94 ? -9.306 5.088 -0.871 1.00 97.69 94 LYS A CA 1
ATOM 727 C C . LYS A 1 94 ? -8.384 4.234 -1.715 1.00 97.69 94 LYS A C 1
ATOM 729 O O . LYS A 1 94 ? -7.276 3.944 -1.283 1.00 97.69 94 LYS A O 1
ATOM 734 N N . ILE A 1 95 ? -8.806 3.899 -2.928 1.00 97.31 95 ILE A N 1
ATOM 735 C CA . ILE A 1 95 ? -7.995 3.118 -3.864 1.00 97.31 95 ILE A CA 1
ATOM 736 C C . ILE A 1 95 ? -7.575 4.026 -5.017 1.00 97.31 95 ILE A C 1
ATOM 738 O O . ILE A 1 95 ? -8.405 4.725 -5.598 1.00 97.31 95 ILE A O 1
ATOM 742 N N . THR A 1 96 ? -6.282 4.056 -5.327 1.00 95.75 96 THR A N 1
ATOM 743 C CA . THR A 1 96 ? -5.714 4.821 -6.443 1.00 95.75 96 THR A CA 1
ATOM 744 C C . THR A 1 96 ? -4.938 3.877 -7.356 1.00 95.75 96 THR A C 1
ATOM 746 O O . THR A 1 96 ? -3.793 3.549 -7.053 1.00 95.75 96 THR A O 1
ATOM 749 N N . PRO A 1 97 ? -5.542 3.433 -8.469 1.00 93.38 97 PRO A N 1
ATOM 750 C CA . PRO A 1 97 ? -4.827 2.682 -9.487 1.00 93.38 97 PRO A CA 1
ATOM 751 C C . PRO A 1 97 ? -3.799 3.579 -10.175 1.00 93.38 97 PRO A C 1
ATOM 753 O O . PRO A 1 97 ? -4.133 4.658 -10.670 1.00 93.38 97 PRO A O 1
ATOM 756 N N . LEU A 1 98 ? -2.558 3.122 -10.228 1.00 89.38 98 LEU A N 1
ATOM 757 C CA . LEU A 1 98 ? -1.499 3.684 -11.040 1.00 89.38 98 L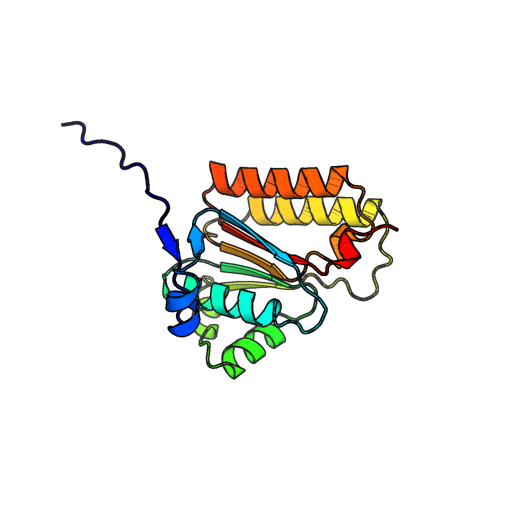EU A CA 1
ATOM 758 C C . LEU A 1 98 ? -1.371 2.792 -12.273 1.00 89.38 98 LEU A C 1
ATOM 760 O O . LEU A 1 98 ? -0.700 1.767 -12.239 1.00 89.38 98 LEU A O 1
ATOM 764 N N . ASN A 1 99 ? -2.063 3.147 -13.357 1.00 78.44 99 ASN A N 1
ATOM 765 C CA . ASN A 1 99 ? -1.971 2.365 -14.585 1.00 78.44 99 ASN A CA 1
ATOM 766 C C . ASN A 1 99 ? -0.588 2.568 -15.210 1.00 78.44 99 ASN A C 1
ATOM 768 O O . ASN A 1 99 ? -0.326 3.594 -15.834 1.00 78.44 99 ASN A O 1
ATOM 772 N N . THR A 1 100 ? 0.285 1.590 -15.003 1.00 75.88 100 THR A N 1
ATOM 773 C CA . THR A 1 100 ? 1.656 1.568 -15.522 1.00 75.88 100 THR A CA 1
ATOM 774 C C . THR A 1 100 ? 1.778 0.764 -16.820 1.00 75.88 100 THR A C 1
ATOM 776 O O . THR A 1 100 ? 2.839 0.758 -17.449 1.00 75.88 100 THR A O 1
ATOM 779 N N . ALA A 1 101 ? 0.697 0.104 -17.255 1.00 70.25 101 ALA A N 1
ATOM 780 C CA . ALA A 1 101 ? 0.704 -0.774 -18.415 1.00 70.25 101 ALA A CA 1
ATOM 781 C C . ALA A 1 101 ? 0.942 0.015 -19.711 1.00 70.25 101 ALA A C 1
ATOM 783 O O . ALA A 1 101 ? 0.304 1.033 -19.978 1.00 70.25 101 ALA A O 1
ATOM 784 N N . GLY A 1 102 ? 1.874 -0.472 -20.533 1.00 71.19 102 GLY A N 1
ATOM 785 C CA . GLY A 1 102 ? 2.221 0.144 -21.816 1.00 71.19 102 GLY A CA 1
ATOM 786 C C . GLY A 1 102 ? 3.142 1.366 -21.724 1.00 71.19 102 GLY A C 1
ATOM 787 O O . GLY A 1 102 ? 3.495 1.925 -22.763 1.00 71.19 102 GLY A O 1
ATOM 788 N N . MET A 1 103 ? 3.576 1.773 -20.524 1.00 81.25 103 MET A N 1
ATOM 789 C CA . MET A 1 103 ? 4.609 2.801 -20.384 1.00 81.25 103 MET A CA 1
ATOM 790 C C . MET A 1 103 ? 5.996 2.253 -20.715 1.00 81.25 103 MET A C 1
ATOM 792 O O . MET A 1 103 ? 6.403 1.190 -20.248 1.00 81.25 103 MET A O 1
ATOM 796 N N . LYS A 1 104 ? 6.749 3.027 -21.501 1.00 85.69 104 LYS A N 1
ATOM 797 C CA . LYS A 1 104 ? 8.180 2.803 -21.708 1.00 85.69 104 LYS A CA 1
ATOM 798 C C . LYS A 1 104 ? 8.939 3.433 -20.548 1.00 85.69 104 LYS A C 1
ATOM 800 O O . LYS A 1 104 ? 9.161 4.639 -20.550 1.00 85.69 104 LYS A O 1
ATOM 805 N N . TRP A 1 105 ? 9.283 2.624 -19.555 1.00 87.88 105 TRP A N 1
ATOM 806 C CA . TRP A 1 105 ? 10.018 3.081 -18.383 1.00 87.88 105 TRP A CA 1
ATOM 807 C C . TRP A 1 105 ? 11.452 3.481 -18.740 1.00 87.88 105 TRP A C 1
ATOM 809 O O . TRP A 1 105 ? 12.134 2.807 -19.506 1.00 87.88 105 TRP A O 1
ATOM 819 N N . ASN A 1 106 ? 11.885 4.607 -18.183 1.00 90.62 106 ASN A N 1
ATOM 820 C CA . ASN A 1 106 ? 13.265 5.082 -18.182 1.00 90.62 106 ASN A CA 1
ATOM 821 C C . ASN A 1 106 ? 13.529 5.811 -16.852 1.00 90.62 106 ASN A C 1
ATOM 823 O O . ASN A 1 106 ? 12.605 5.967 -16.042 1.00 90.62 106 ASN A O 1
ATOM 827 N N . SER A 1 107 ? 14.760 6.258 -16.615 1.00 92.19 107 SER A N 1
ATOM 828 C CA . SER A 1 107 ? 15.131 6.930 -15.363 1.00 92.19 107 SER A CA 1
ATOM 829 C C . SER A 1 107 ? 14.358 8.224 -15.1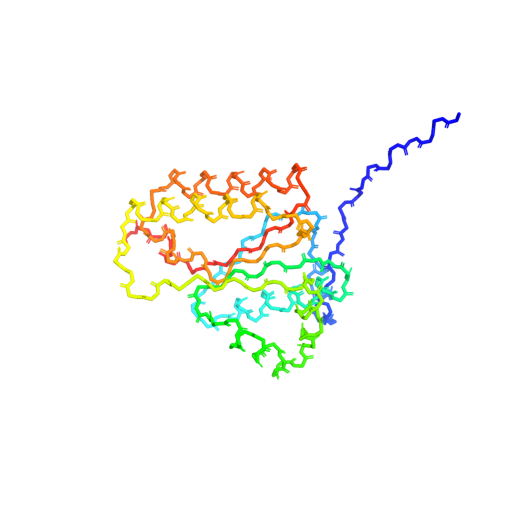18 1.00 92.19 107 SER A C 1
ATOM 831 O O . SER A 1 107 ? 13.878 8.453 -14.010 1.00 92.19 107 SER A O 1
ATOM 833 N N . GLU A 1 108 ? 14.124 9.034 -16.152 1.00 93.19 108 GLU A N 1
ATOM 834 C CA . GLU A 1 108 ? 13.367 10.283 -16.028 1.00 93.19 108 GLU A CA 1
ATOM 835 C C . GLU A 1 108 ? 11.906 10.053 -15.614 1.00 93.19 108 GLU A C 1
ATOM 837 O O . GLU A 1 108 ? 11.407 10.705 -14.693 1.00 93.19 108 GLU A O 1
ATOM 842 N N . ILE A 1 109 ? 11.227 9.105 -16.263 1.00 92.44 109 ILE A N 1
ATOM 843 C CA . ILE A 1 109 ? 9.841 8.736 -15.966 1.00 92.44 109 ILE A CA 1
ATOM 844 C C . ILE A 1 109 ? 9.760 8.131 -14.564 1.00 92.44 109 ILE A C 1
ATOM 846 O O . ILE A 1 109 ? 8.893 8.517 -13.782 1.00 92.44 109 ILE A O 1
ATOM 850 N N . SER A 1 110 ? 10.687 7.240 -14.213 1.00 93.19 110 SER A N 1
ATOM 851 C CA . SER A 1 110 ? 10.751 6.621 -12.884 1.00 93.19 110 SER A CA 1
ATOM 852 C C . SER A 1 110 ? 10.873 7.676 -11.785 1.00 93.19 110 SER A C 1
ATOM 854 O O . SER A 1 110 ? 10.028 7.741 -10.889 1.00 93.19 110 SER A O 1
ATOM 856 N N . ARG A 1 111 ? 11.837 8.594 -11.920 1.00 94.62 111 ARG A N 1
ATOM 857 C CA . ARG A 1 111 ? 12.022 9.738 -11.019 1.00 94.62 111 ARG A CA 1
ATOM 858 C C . ARG A 1 111 ? 10.770 10.604 -10.919 1.00 94.62 111 ARG A C 1
ATOM 860 O O . ARG A 1 111 ? 10.342 10.953 -9.818 1.00 94.62 111 ARG A O 1
ATOM 867 N N . TYR A 1 112 ? 10.161 10.942 -12.058 1.00 93.94 112 TYR A N 1
ATOM 868 C CA . TYR A 1 112 ? 8.935 11.737 -12.090 1.00 93.94 112 TYR A CA 1
ATOM 869 C C . TYR A 1 112 ? 7.810 11.069 -11.297 1.00 93.94 112 TYR A C 1
ATOM 871 O O . TYR A 1 112 ? 7.175 11.726 -10.472 1.00 93.94 112 TYR A O 1
ATOM 879 N N . TYR A 1 113 ? 7.575 9.771 -11.498 1.00 93.44 113 TYR A N 1
ATOM 880 C CA . TYR A 1 113 ? 6.510 9.064 -10.797 1.00 93.44 113 TYR A CA 1
ATOM 881 C C . TYR A 1 113 ? 6.805 8.860 -9.307 1.00 93.44 113 TYR A C 1
ATOM 883 O O . TYR A 1 113 ? 5.891 9.029 -8.501 1.00 93.44 113 TYR A O 1
ATOM 891 N N . LEU A 1 114 ? 8.049 8.567 -8.910 1.00 94.69 114 LEU A N 1
ATOM 892 C CA . LEU A 1 114 ? 8.442 8.499 -7.493 1.00 94.69 114 LEU A CA 1
ATOM 893 C C . LEU A 1 114 ? 8.183 9.842 -6.786 1.00 94.69 114 LEU A C 1
ATOM 895 O O . LEU A 1 114 ? 7.575 9.898 -5.708 1.00 94.69 114 LEU A O 1
ATOM 899 N N . PHE A 1 115 ? 8.555 10.950 -7.432 1.00 94.31 115 PHE A N 1
ATOM 900 C CA . PHE A 1 115 ? 8.274 12.297 -6.940 1.00 94.31 115 PHE A CA 1
ATOM 901 C C . PHE A 1 115 ? 6.769 12.610 -6.920 1.00 94.31 115 PHE A C 1
ATOM 903 O O . PHE A 1 115 ? 6.252 13.170 -5.950 1.00 94.31 115 PHE A O 1
ATOM 910 N N . ALA A 1 116 ? 6.029 12.244 -7.967 1.00 94.06 116 ALA A N 1
ATOM 911 C CA . ALA A 1 116 ? 4.587 12.457 -8.038 1.00 94.06 116 ALA A CA 1
ATOM 912 C C . ALA A 1 116 ? 3.848 11.675 -6.943 1.00 94.06 116 ALA A C 1
ATOM 914 O O . ALA A 1 116 ? 2.953 12.224 -6.299 1.00 94.06 116 ALA A O 1
ATOM 915 N N . LEU A 1 117 ? 4.253 10.431 -6.682 1.00 94.31 117 LEU A N 1
ATOM 916 C CA . LEU A 1 117 ? 3.633 9.551 -5.697 1.00 94.31 117 LEU A CA 1
ATOM 917 C C . LEU A 1 117 ? 3.827 10.080 -4.272 1.00 94.31 117 LEU A C 1
ATOM 919 O O . LEU A 1 117 ? 2.859 10.200 -3.518 1.00 94.31 117 LEU A O 1
ATOM 923 N N . THR A 1 118 ? 5.042 10.494 -3.913 1.00 93.81 118 THR A N 1
ATOM 924 C CA . THR A 1 118 ? 5.296 11.091 -2.590 1.00 93.81 118 THR A CA 1
ATOM 925 C C . THR A 1 118 ? 4.551 12.412 -2.395 1.00 93.81 118 THR A C 1
ATOM 927 O O . THR A 1 118 ? 3.982 12.650 -1.327 1.00 93.81 118 THR A O 1
ATOM 930 N N . ASN A 1 119 ? 4.476 13.263 -3.423 1.00 94.19 119 ASN A N 1
ATOM 931 C CA . ASN A 1 119 ? 3.688 14.498 -3.371 1.00 94.19 119 ASN A CA 1
ATOM 932 C C . ASN A 1 119 ? 2.183 14.246 -3.303 1.00 94.19 119 ASN A C 1
ATOM 934 O O . ASN A 1 119 ? 1.464 14.979 -2.620 1.00 94.19 119 ASN A O 1
ATOM 938 N N . PHE A 1 120 ? 1.699 13.214 -3.990 1.00 94.50 120 PHE A N 1
ATOM 939 C CA . PHE A 1 120 ? 0.312 12.788 -3.905 1.00 94.50 120 PHE A CA 1
ATOM 940 C C . PHE A 1 120 ? -0.036 12.382 -2.474 1.00 94.50 120 PHE A C 1
ATOM 942 O O . PHE A 1 120 ? -1.022 12.887 -1.940 1.00 94.50 120 PHE A O 1
ATOM 949 N N . ILE A 1 121 ? 0.800 11.561 -1.827 1.00 94.38 121 ILE A N 1
ATOM 950 C CA . ILE A 1 121 ? 0.607 11.155 -0.428 1.00 94.38 121 ILE A CA 1
ATOM 951 C C . ILE A 1 121 ? 0.637 12.375 0.502 1.00 94.38 121 ILE A C 1
ATOM 953 O O . ILE A 1 121 ? -0.295 12.557 1.282 1.00 94.38 121 ILE A O 1
ATOM 957 N N . LYS A 1 122 ? 1.639 13.259 0.369 1.00 92.25 122 LYS A N 1
ATOM 958 C CA . LYS A 1 122 ? 1.789 14.494 1.172 1.00 92.25 122 LYS A CA 1
ATOM 959 C C . LYS A 1 122 ? 0.533 15.366 1.203 1.00 92.25 122 LYS A C 1
ATOM 961 O O . LYS A 1 122 ? 0.273 16.042 2.193 1.00 92.25 122 LYS A O 1
ATOM 966 N N . ARG A 1 123 ? -0.228 15.397 0.106 1.00 90.06 123 ARG A N 1
ATOM 967 C CA . ARG A 1 123 ? -1.427 16.238 -0.039 1.00 90.06 123 ARG A CA 1
ATOM 968 C C . ARG A 1 123 ? -2.689 15.599 0.538 1.00 90.06 123 ARG A C 1
ATOM 970 O O . ARG A 1 123 ? -3.722 16.264 0.616 1.00 90.06 123 ARG A O 1
ATOM 977 N N . LYS A 1 124 ? -2.660 14.315 0.901 1.00 86.25 124 LYS A N 1
ATOM 978 C CA . LYS A 1 124 ? -3.847 13.611 1.391 1.00 86.25 124 LYS A CA 1
ATOM 979 C C . LYS A 1 124 ? -4.054 13.896 2.870 1.00 86.25 124 LYS A C 1
ATOM 981 O O . LYS A 1 124 ? -3.320 13.425 3.728 1.00 86.25 124 LYS A O 1
ATOM 986 N N . SER A 1 125 ? -5.126 14.619 3.169 1.00 78.50 125 SER A N 1
ATOM 987 C CA . SER A 1 125 ? -5.592 14.773 4.541 1.00 78.50 125 SER A CA 1
ATOM 988 C C . SER A 1 125 ? -6.273 13.495 5.040 1.00 78.50 125 SER A C 1
ATOM 990 O O . SER A 1 125 ? -6.902 12.753 4.274 1.00 78.50 125 SER A O 1
ATOM 992 N N . LYS A 1 126 ? -6.175 13.268 6.356 1.00 88.19 126 LYS A N 1
ATOM 993 C CA . LYS A 1 126 ? -6.852 12.180 7.078 1.00 88.19 126 LYS A CA 1
ATOM 994 C C . LYS A 1 126 ? -6.495 10.775 6.573 1.00 88.19 126 LYS A C 1
ATOM 996 O O . LYS A 1 126 ? -7.367 9.918 6.565 1.00 88.19 126 LYS A O 1
ATOM 1001 N N . VAL A 1 127 ? -5.261 10.533 6.140 1.00 95.06 127 VAL A N 1
ATOM 1002 C CA . VAL A 1 127 ? -4.757 9.177 5.861 1.00 95.06 127 VAL A CA 1
ATOM 1003 C C . VAL A 1 127 ? -3.875 8.745 7.025 1.00 95.06 127 VAL A C 1
ATOM 1005 O O . VAL A 1 127 ? -3.074 9.538 7.509 1.00 95.06 127 VAL A O 1
ATOM 1008 N N . ASN A 1 128 ? -4.042 7.509 7.490 1.00 96.12 128 ASN A N 1
ATOM 1009 C CA . ASN A 1 128 ? -3.243 6.941 8.576 1.00 96.12 128 ASN A CA 1
ATOM 1010 C C . ASN A 1 128 ? -2.311 5.830 8.086 1.00 96.12 128 ASN A C 1
ATOM 1012 O O . ASN A 1 128 ? -1.216 5.671 8.622 1.00 96.12 128 ASN A O 1
ATOM 1016 N N . LEU A 1 129 ? -2.746 5.086 7.068 1.00 97.88 129 LEU A N 1
ATOM 1017 C CA . LEU A 1 129 ? -1.989 4.013 6.441 1.00 97.88 129 LEU A CA 1
ATOM 1018 C C . LEU A 1 129 ? -1.984 4.205 4.924 1.00 97.88 129 LEU A C 1
ATOM 1020 O O . LEU A 1 129 ? -3.036 4.379 4.308 1.00 97.88 129 LEU A O 1
ATOM 1024 N N . VAL A 1 130 ? -0.800 4.148 4.331 1.00 98.25 130 VAL A N 1
ATOM 1025 C CA . VAL A 1 130 ? -0.585 4.109 2.888 1.00 98.25 130 VAL A CA 1
ATOM 1026 C C . VAL A 1 130 ? -0.009 2.751 2.529 1.00 98.25 130 VAL A C 1
ATOM 1028 O O . VAL A 1 130 ? 0.973 2.319 3.125 1.00 98.25 130 VAL A O 1
ATOM 1031 N N . ILE A 1 131 ? -0.607 2.103 1.540 1.00 98.25 131 ILE A N 1
ATOM 1032 C CA . ILE A 1 131 ? -0.094 0.886 0.923 1.00 98.25 131 ILE A CA 1
ATOM 1033 C C . ILE A 1 131 ? 0.257 1.196 -0.529 1.00 98.25 131 ILE A C 1
ATOM 1035 O O . ILE A 1 131 ? -0.528 1.845 -1.220 1.00 98.25 131 ILE A O 1
ATOM 1039 N N . ILE A 1 132 ? 1.419 0.731 -0.981 1.00 96.94 132 ILE A N 1
ATOM 1040 C CA . ILE A 1 132 ? 1.848 0.770 -2.380 1.00 96.94 132 ILE A CA 1
ATOM 1041 C C . ILE A 1 132 ? 2.110 -0.669 -2.824 1.00 96.94 132 ILE A C 1
ATOM 1043 O O . ILE A 1 132 ? 3.075 -1.283 -2.366 1.00 96.94 132 ILE A O 1
ATOM 1047 N N . ASP A 1 133 ? 1.247 -1.192 -3.691 1.00 94.31 133 ASP A N 1
ATOM 1048 C CA . ASP A 1 133 ? 1.306 -2.559 -4.212 1.00 94.31 133 ASP A CA 1
ATOM 1049 C C . ASP A 1 133 ? 1.235 -2.573 -5.754 1.00 94.31 133 ASP A C 1
ATOM 1051 O O . ASP A 1 133 ? 0.149 -2.535 -6.334 1.00 94.31 133 ASP A O 1
ATOM 1055 N N . SER A 1 134 ? 2.352 -2.533 -6.477 1.00 92.19 134 SER A N 1
ATOM 1056 C CA . SER A 1 134 ? 3.744 -2.623 -6.022 1.00 92.19 134 SER A CA 1
ATOM 1057 C C . SER A 1 134 ? 4.587 -1.428 -6.470 1.00 92.19 134 SER A C 1
ATOM 1059 O O . SER A 1 134 ? 4.228 -0.668 -7.367 1.00 92.19 134 SER A O 1
ATOM 1061 N N . LEU A 1 135 ? 5.734 -1.222 -5.822 1.00 91.25 135 LEU A N 1
ATOM 1062 C CA . LEU A 1 135 ? 6.709 -0.204 -6.224 1.00 91.25 135 LEU A CA 1
ATOM 1063 C C . LEU A 1 135 ? 7.642 -0.710 -7.342 1.00 91.25 135 LEU A C 1
ATOM 1065 O O . LEU A 1 135 ? 8.406 0.070 -7.903 1.00 91.25 135 LEU A O 1
ATOM 1069 N N . THR A 1 136 ? 7.577 -1.997 -7.696 1.00 88.50 136 THR A N 1
ATOM 1070 C CA . THR A 1 136 ? 8.553 -2.680 -8.559 1.00 88.50 136 THR A CA 1
ATOM 1071 C C . THR A 1 136 ? 8.854 -1.920 -9.850 1.00 88.50 136 THR A C 1
ATOM 1073 O O . THR A 1 136 ? 10.005 -1.564 -10.093 1.00 88.50 136 THR A O 1
ATOM 1076 N N . HIS A 1 137 ? 7.827 -1.612 -10.648 1.00 85.12 137 HIS A N 1
ATOM 1077 C CA . HIS A 1 137 ? 8.003 -0.957 -11.950 1.00 85.12 137 HIS A CA 1
ATOM 1078 C C . HIS A 1 137 ? 8.631 0.439 -11.852 1.00 85.12 137 HIS A C 1
ATOM 1080 O O . HIS A 1 137 ? 9.337 0.860 -12.765 1.00 85.12 137 HIS A O 1
ATOM 1086 N N . LEU A 1 138 ? 8.385 1.136 -10.739 1.00 87.19 138 LEU A N 1
ATOM 1087 C CA . LEU A 1 138 ? 8.853 2.499 -10.500 1.00 87.19 138 LEU A CA 1
ATOM 1088 C C . LEU A 1 138 ? 10.334 2.551 -10.139 1.00 87.19 138 LEU A C 1
ATOM 1090 O O . LEU A 1 138 ? 10.969 3.566 -10.390 1.00 87.19 138 LEU A O 1
ATOM 1094 N N . VAL A 1 139 ? 10.875 1.487 -9.542 1.00 89.44 139 VAL A N 1
ATOM 1095 C CA . VAL A 1 139 ? 12.279 1.454 -9.102 1.00 89.44 139 VAL A CA 1
ATOM 1096 C C . VAL A 1 139 ? 13.190 0.725 -10.082 1.00 89.44 139 VAL A C 1
ATOM 1098 O O . VAL A 1 139 ? 14.372 1.032 -10.109 1.00 89.44 139 VAL A O 1
ATOM 1101 N N . THR A 1 140 ? 12.658 -0.154 -10.945 1.00 87.50 140 THR A N 1
ATOM 1102 C CA . THR A 1 140 ? 13.470 -0.950 -11.894 1.00 87.50 140 THR A CA 1
ATOM 1103 C C . THR A 1 140 ? 14.409 -0.096 -12.757 1.00 87.50 140 THR A C 1
ATOM 1105 O O . THR A 1 140 ? 15.528 -0.511 -13.035 1.00 87.50 140 THR A O 1
ATOM 1108 N N . HIS A 1 141 ? 13.961 1.089 -13.184 1.00 87.81 141 HIS A N 1
ATOM 1109 C CA . HIS A 1 141 ? 14.743 1.993 -14.040 1.00 87.81 141 HIS A CA 1
ATOM 1110 C C . HIS A 1 141 ? 15.140 3.291 -13.327 1.00 87.81 141 HIS A C 1
ATOM 1112 O O . HIS A 1 141 ? 15.658 4.194 -13.978 1.00 87.81 141 HIS A O 1
ATOM 1118 N N . ALA A 1 142 ? 14.844 3.427 -12.031 1.00 90.50 142 ALA A N 1
ATOM 1119 C CA . ALA A 1 142 ? 15.178 4.621 -11.267 1.00 90.50 142 ALA A CA 1
ATOM 1120 C C . ALA A 1 142 ? 16.666 4.637 -10.911 1.00 90.50 142 ALA A C 1
ATOM 1122 O O . ALA A 1 142 ? 17.267 3.590 -10.671 1.00 90.50 142 ALA A O 1
ATOM 1123 N N . GLU A 1 143 ? 17.241 5.833 -10.810 1.00 93.38 143 GLU A N 1
ATOM 1124 C CA . GLU A 1 143 ? 18.578 5.971 -10.244 1.00 93.38 143 GLU A CA 1
ATOM 1125 C C . GLU A 1 143 ? 18.532 5.674 -8.735 1.00 93.38 143 GLU A C 1
ATOM 1127 O O . GLU A 1 143 ? 17.557 6.043 -8.066 1.00 93.38 143 GLU A O 1
ATOM 1132 N N . PRO A 1 144 ? 19.584 5.080 -8.145 1.00 92.38 144 PRO A N 1
ATOM 1133 C CA . PRO A 1 144 ? 19.611 4.760 -6.717 1.00 92.38 144 PRO A CA 1
ATOM 1134 C C . PRO A 1 144 ? 19.289 5.955 -5.809 1.00 92.38 144 PRO A C 1
ATOM 1136 O O . PRO A 1 144 ? 18.584 5.806 -4.811 1.00 92.38 144 PRO A O 1
ATOM 1139 N N . ASN A 1 145 ? 19.745 7.156 -6.178 1.00 94.31 145 ASN A N 1
ATOM 1140 C CA . ASN A 1 145 ? 19.455 8.379 -5.428 1.00 94.31 145 ASN A CA 1
ATOM 1141 C C . ASN A 1 145 ? 17.959 8.727 -5.429 1.00 94.31 145 ASN A C 1
ATOM 1143 O O . ASN A 1 145 ? 17.433 9.108 -4.389 1.00 94.31 145 ASN A O 1
ATOM 1147 N N . ASP A 1 146 ? 17.251 8.525 -6.545 1.00 95.00 146 ASP A N 1
ATOM 1148 C CA . ASP A 1 146 ? 15.809 8.785 -6.623 1.00 95.00 146 ASP A CA 1
ATOM 1149 C C . ASP A 1 146 ? 15.021 7.820 -5.722 1.00 95.00 146 ASP A C 1
ATOM 1151 O O . ASP A 1 146 ? 14.048 8.204 -5.065 1.00 95.00 146 ASP A O 1
ATOM 1155 N N . VAL A 1 147 ? 15.461 6.558 -5.654 1.00 94.56 147 VAL A N 1
ATOM 1156 C CA . VAL A 1 147 ? 14.884 5.539 -4.766 1.00 94.56 147 VAL A CA 1
ATOM 1157 C C . VAL A 1 147 ? 15.136 5.894 -3.296 1.00 94.56 147 VAL A C 1
ATOM 1159 O O . VAL A 1 147 ? 14.221 5.822 -2.470 1.00 94.56 147 VAL A O 1
ATOM 1162 N N . LEU A 1 148 ? 16.352 6.327 -2.955 1.00 95.00 148 LEU A N 1
ATOM 1163 C CA . LEU A 1 148 ? 16.696 6.768 -1.600 1.00 95.00 148 LEU A CA 1
ATOM 1164 C C . LEU A 1 148 ? 15.911 8.016 -1.183 1.00 95.00 148 LEU A C 1
ATOM 1166 O O . LEU A 1 148 ? 15.398 8.063 -0.062 1.00 95.00 148 LEU A O 1
ATOM 1170 N N . ASP A 1 149 ? 15.751 8.995 -2.071 1.00 96.06 149 ASP A N 1
ATOM 1171 C CA . ASP A 1 149 ? 14.958 10.204 -1.825 1.00 96.06 149 ASP A CA 1
ATOM 1172 C C . ASP A 1 149 ? 13.478 9.876 -1.605 1.00 96.06 149 ASP A C 1
ATOM 1174 O O . ASP A 1 149 ? 12.815 10.449 -0.726 1.00 96.06 149 ASP A O 1
ATOM 1178 N N . PHE A 1 150 ? 12.957 8.906 -2.359 1.00 96.75 150 PHE A N 1
ATOM 1179 C CA . PHE A 1 150 ? 11.614 8.375 -2.179 1.00 96.75 150 PHE A CA 1
ATOM 1180 C C . PHE A 1 150 ? 11.423 7.783 -0.774 1.00 96.75 150 PHE A C 1
ATOM 1182 O O . PHE A 1 150 ? 10.532 8.222 -0.037 1.00 96.75 150 PHE A O 1
ATOM 1189 N N . PHE A 1 151 ? 12.281 6.845 -0.356 1.00 96.81 151 PHE A N 1
ATOM 1190 C CA . PHE A 1 151 ? 12.177 6.223 0.969 1.00 96.81 151 PHE A CA 1
ATOM 1191 C C . PHE A 1 151 ? 12.440 7.215 2.105 1.00 96.81 151 PHE A C 1
ATOM 1193 O O . PHE A 1 151 ? 11.739 7.180 3.119 1.00 96.81 151 PHE A O 1
ATOM 1200 N N . SER A 1 152 ? 13.373 8.151 1.920 1.00 97.25 152 SER A N 1
ATOM 1201 C CA . SER A 1 152 ? 13.633 9.244 2.865 1.00 97.25 152 SER A CA 1
ATOM 1202 C C . SER A 1 152 ? 12.396 10.120 3.043 1.00 97.25 152 SER A C 1
ATOM 1204 O O . SER A 1 152 ? 12.025 10.477 4.164 1.00 97.25 152 SER A O 1
ATOM 1206 N N . THR A 1 153 ? 11.681 10.399 1.952 1.00 96.50 153 THR A N 1
ATOM 1207 C CA . THR A 1 153 ? 10.414 11.127 2.001 1.00 96.50 153 THR A CA 1
ATOM 1208 C C . THR A 1 153 ? 9.324 10.328 2.715 1.00 96.50 153 THR A C 1
ATOM 1210 O O . THR A 1 153 ? 8.617 10.890 3.551 1.00 96.50 153 THR A O 1
ATOM 1213 N N . CYS A 1 154 ? 9.184 9.027 2.448 1.00 96.75 154 CYS A N 1
ATOM 1214 C CA . CYS A 1 154 ? 8.247 8.171 3.182 1.00 96.75 154 CYS A CA 1
ATOM 1215 C C . CYS A 1 154 ? 8.562 8.141 4.683 1.00 96.75 154 CYS A C 1
ATOM 1217 O O . CYS A 1 154 ? 7.653 8.281 5.503 1.00 96.75 154 CYS A O 1
ATOM 1219 N N . ARG A 1 155 ? 9.842 8.038 5.060 1.00 97.00 155 ARG A N 1
ATOM 1220 C CA . ARG A 1 155 ? 10.266 8.083 6.464 1.00 97.00 155 ARG A CA 1
ATOM 1221 C C . ARG A 1 155 ? 9.927 9.421 7.117 1.00 97.00 155 ARG A C 1
ATOM 1223 O O . ARG A 1 155 ? 9.367 9.442 8.209 1.00 97.00 155 ARG A O 1
ATOM 1230 N N . TYR A 1 156 ? 10.163 10.527 6.418 1.00 95.88 156 TYR A N 1
ATOM 1231 C CA . TYR A 1 156 ? 9.764 11.852 6.883 1.00 95.88 156 TYR A CA 1
ATOM 1232 C C . TYR A 1 156 ? 8.251 11.944 7.161 1.00 95.88 156 TYR A C 1
ATOM 1234 O O . TYR A 1 156 ? 7.845 12.546 8.158 1.00 95.88 156 TYR A O 1
ATOM 1242 N N . LEU A 1 157 ? 7.402 11.322 6.332 1.00 95.19 157 LEU A N 1
ATOM 1243 C CA . LEU A 1 157 ? 5.946 11.282 6.547 1.00 95.19 157 LEU A CA 1
ATOM 1244 C C . LEU A 1 157 ? 5.544 10.454 7.773 1.00 95.19 157 LEU A C 1
ATOM 1246 O O . LEU A 1 157 ? 4.640 10.855 8.511 1.00 95.19 157 LEU A O 1
ATOM 1250 N N . VAL A 1 158 ? 6.232 9.339 8.023 1.00 95.31 158 VAL A N 1
ATOM 1251 C CA . VAL A 1 158 ? 6.068 8.537 9.246 1.00 95.31 158 VAL A CA 1
ATOM 1252 C C . VAL A 1 158 ? 6.377 9.387 10.479 1.00 95.31 158 VAL A C 1
ATOM 1254 O O . VAL A 1 158 ? 5.576 9.442 11.414 1.00 95.31 158 VAL A O 1
ATOM 1257 N N . ASP A 1 159 ? 7.502 10.101 10.469 1.00 94.31 159 ASP A N 1
ATOM 1258 C CA . ASP A 1 159 ? 7.980 10.843 11.637 1.00 94.31 159 ASP A CA 1
ATOM 1259 C C . ASP A 1 159 ? 7.129 12.081 11.941 1.00 94.31 159 ASP A C 1
ATOM 1261 O O . ASP A 1 159 ? 6.735 12.294 13.096 1.00 94.31 159 ASP A O 1
ATOM 1265 N N . THR A 1 160 ? 6.797 12.859 10.906 1.00 92.88 160 THR A N 1
ATOM 1266 C CA . THR A 1 160 ? 6.140 14.169 11.046 1.00 92.88 160 THR A CA 1
ATOM 1267 C C . THR A 1 160 ? 4.618 14.112 10.989 1.00 92.88 160 THR A C 1
ATOM 1269 O O . THR A 1 160 ? 3.956 14.841 11.724 1.00 92.88 160 THR A O 1
ATOM 1272 N N . GLN A 1 161 ? 4.048 13.247 10.146 1.00 92.12 161 GLN A N 1
ATOM 1273 C CA . GLN A 1 161 ? 2.599 13.167 9.921 1.00 92.12 161 GLN A CA 1
ATOM 1274 C C . GLN A 1 161 ? 1.968 11.916 10.538 1.00 92.12 161 GLN A C 1
ATOM 1276 O O . GLN A 1 161 ? 0.746 11.778 10.514 1.00 92.12 161 GLN A O 1
ATOM 1281 N N . LYS A 1 162 ? 2.781 11.015 11.113 1.00 93.62 162 LYS A N 1
ATOM 1282 C CA . LYS A 1 162 ? 2.335 9.736 11.691 1.00 93.62 162 LYS A CA 1
ATOM 1283 C C . LYS A 1 162 ? 1.583 8.864 10.673 1.00 93.62 162 LYS A C 1
ATOM 1285 O O . LYS A 1 162 ? 0.678 8.119 11.040 1.00 93.62 162 LYS A O 1
ATOM 1290 N N . ILE A 1 163 ? 1.967 8.961 9.396 1.00 95.56 163 ILE A N 1
ATOM 1291 C CA . ILE A 1 163 ? 1.438 8.130 8.308 1.00 95.56 163 ILE A CA 1
ATOM 1292 C C . ILE A 1 163 ? 2.272 6.856 8.225 1.00 95.56 163 ILE A C 1
ATOM 1294 O O . ILE A 1 163 ? 3.454 6.917 7.905 1.00 95.56 163 ILE A O 1
ATOM 1298 N N . THR A 1 164 ? 1.657 5.701 8.464 1.00 97.06 164 THR A N 1
ATOM 1299 C CA . THR A 1 164 ? 2.298 4.399 8.229 1.00 97.06 164 THR A CA 1
ATOM 1300 C C . THR A 1 164 ? 2.385 4.142 6.730 1.00 97.06 164 THR A C 1
ATOM 1302 O O . THR A 1 164 ? 1.406 4.365 6.021 1.00 97.06 164 THR A O 1
ATOM 1305 N N . SER A 1 165 ? 3.527 3.669 6.239 1.00 97.44 165 SER A N 1
ATOM 1306 C CA . SER A 1 165 ? 3.732 3.326 4.829 1.00 97.44 165 SER A CA 1
ATOM 1307 C C . SER A 1 165 ? 4.133 1.862 4.697 1.00 97.44 165 SER A C 1
ATOM 1309 O O . SER A 1 165 ? 5.128 1.446 5.283 1.00 97.44 165 SER A O 1
ATOM 1311 N N . ILE A 1 166 ? 3.380 1.094 3.914 1.00 97.69 166 ILE A N 1
ATOM 1312 C CA . ILE A 1 166 ? 3.671 -0.300 3.576 1.00 97.69 166 ILE A CA 1
ATOM 1313 C C . ILE A 1 166 ? 3.874 -0.384 2.073 1.00 97.69 166 ILE A C 1
ATOM 1315 O O . ILE A 1 166 ? 3.036 0.066 1.294 1.00 97.69 166 ILE A O 1
ATOM 1319 N N . ILE A 1 167 ? 4.999 -0.940 1.662 1.00 97.00 167 ILE A N 1
ATOM 1320 C CA . ILE A 1 167 ? 5.440 -0.921 0.273 1.00 97.00 167 ILE A CA 1
ATOM 1321 C C . ILE A 1 167 ? 5.796 -2.347 -0.114 1.00 97.00 167 ILE A C 1
ATOM 1323 O O . ILE A 1 167 ? 6.489 -3.022 0.645 1.00 97.00 167 ILE A O 1
ATOM 1327 N N . THR A 1 168 ? 5.331 -2.815 -1.268 1.00 95.44 168 THR A N 1
ATOM 1328 C CA . THR A 1 168 ? 5.738 -4.114 -1.812 1.00 95.44 168 THR A CA 1
ATOM 1329 C C . THR A 1 168 ? 6.687 -3.931 -2.986 1.00 95.44 168 THR A C 1
ATOM 1331 O O . THR A 1 168 ? 6.588 -2.963 -3.746 1.00 95.44 168 THR A O 1
ATOM 1334 N N . MET A 1 169 ? 7.624 -4.863 -3.141 1.00 92.38 169 MET A N 1
ATOM 1335 C CA . MET A 1 169 ? 8.464 -4.951 -4.332 1.00 92.38 169 MET A CA 1
ATOM 1336 C C . MET A 1 169 ? 8.881 -6.393 -4.625 1.00 92.38 169 MET A C 1
ATOM 1338 O O . MET A 1 169 ? 8.855 -7.261 -3.746 1.00 92.38 169 MET A O 1
ATOM 1342 N N . HIS A 1 170 ? 9.270 -6.650 -5.869 1.00 87.69 170 HIS A N 1
ATOM 1343 C CA . HIS A 1 170 ? 9.930 -7.891 -6.256 1.00 87.69 170 HIS A CA 1
ATOM 1344 C C . HIS A 1 170 ? 11.459 -7.768 -6.122 1.00 87.69 170 HIS A C 1
ATOM 1346 O O . HIS A 1 170 ? 11.993 -6.707 -6.437 1.00 87.69 170 HIS A O 1
ATOM 1352 N N . PRO A 1 171 ? 12.179 -8.839 -5.732 1.00 80.00 171 PRO A N 1
ATOM 1353 C CA . PRO A 1 171 ? 13.626 -8.791 -5.492 1.00 80.00 171 PRO A CA 1
ATOM 1354 C C . PRO A 1 171 ? 14.469 -8.277 -6.660 1.00 80.00 171 PRO A C 1
ATOM 1356 O O . PRO A 1 171 ? 15.439 -7.547 -6.480 1.00 80.00 171 PRO A O 1
ATOM 1359 N N . TYR A 1 172 ? 14.075 -8.611 -7.890 1.00 77.12 172 TYR A N 1
ATOM 1360 C CA . TYR A 1 172 ? 14.795 -8.181 -9.090 1.00 77.12 172 TYR A CA 1
ATOM 1361 C C . TYR A 1 172 ? 14.702 -6.668 -9.343 1.00 77.12 172 TYR A C 1
ATOM 1363 O O . TYR A 1 172 ? 15.409 -6.150 -10.196 1.00 77.12 172 TYR A O 1
ATOM 1371 N N . ALA A 1 173 ? 13.835 -5.947 -8.629 1.00 67.94 173 ALA A N 1
ATOM 1372 C CA . ALA A 1 173 ? 13.668 -4.511 -8.803 1.00 67.94 173 ALA A CA 1
ATOM 1373 C C . ALA A 1 173 ? 14.881 -3.704 -8.303 1.00 67.94 173 ALA A C 1
ATOM 1375 O O . ALA A 1 173 ? 15.050 -2.563 -8.723 1.00 67.94 173 ALA A O 1
ATOM 1376 N N . LEU A 1 174 ? 15.696 -4.288 -7.413 1.00 61.50 174 LEU A N 1
ATOM 1377 C CA . LEU A 1 174 ? 16.904 -3.674 -6.848 1.00 61.50 174 LEU A CA 1
ATOM 1378 C C . LEU A 1 174 ? 18.204 -4.289 -7.385 1.00 61.50 174 LEU A C 1
ATOM 1380 O O . LEU A 1 174 ? 19.258 -3.664 -7.291 1.00 61.50 174 LEU A O 1
ATOM 1384 N N . ASN A 1 175 ? 18.134 -5.489 -7.962 1.00 56.91 175 ASN A N 1
ATOM 1385 C CA . ASN A 1 175 ? 19.295 -6.171 -8.521 1.00 56.91 175 ASN A CA 1
ATOM 1386 C C . ASN A 1 175 ? 19.483 -5.753 -9.982 1.00 56.91 175 ASN A C 1
ATOM 1388 O O . ASN A 1 175 ? 18.927 -6.367 -10.890 1.00 56.91 175 ASN A O 1
ATOM 1392 N N . GLN A 1 176 ? 20.266 -4.696 -10.191 1.00 47.03 176 GLN A N 1
ATOM 1393 C CA . GLN A 1 176 ? 20.940 -4.453 -11.464 1.00 47.03 176 GLN A CA 1
ATOM 1394 C C . GLN A 1 176 ? 22.299 -5.170 -11.435 1.00 47.03 176 GLN A C 1
ATOM 1396 O O . GLN A 1 176 ? 23.325 -4.550 -11.167 1.00 47.03 176 GLN A O 1
ATOM 1401 N N . GLU A 1 177 ? 22.284 -6.483 -11.669 1.00 37.69 177 GLU A N 1
ATOM 1402 C CA . GLU A 1 177 ? 23.438 -7.227 -12.199 1.00 37.69 177 GLU A CA 1
ATOM 1403 C C . GLU A 1 177 ? 23.071 -7.822 -13.560 1.00 37.69 177 GLU A C 1
ATOM 1405 O O . GLU A 1 177 ? 21.958 -8.388 -13.676 1.00 37.69 177 GLU A O 1
#